Protein AF-T1BJY8-F1 (afdb_monomer_lite)

Secondary structure (DSSP, 8-state):
-HHHHHHHHHHHHHHHHHHHHHHHHHHHTHHHHHHHHHHHHHHHHHHHHH-------------HHHHHHHHHHHHHHHHHHHHHSS-BTTBSS-TT-HHHHHHHHHHHHHHHHHHHHHTT-SS-SS-GGGGGSHHHHHHHHHHHHHHHHHHHHHHHHHHHHHHTT-

Radius of gyration: 21.47 Å; chains: 1; bounding box: 55×41×51 Å

Structure (mmCIF, N/CA/C/O backbone):
data_AF-T1BJY8-F1
#
_entry.id   AF-T1BJY8-F1
#
loop_
_atom_site.group_PDB
_atom_site.id
_atom_site.type_symbol
_atom_site.label_atom_id
_atom_site.label_alt_id
_atom_site.label_comp_id
_atom_site.label_asym_id
_atom_site.label_entity_id
_atom_site.label_seq_id
_atom_site.pdbx_PDB_ins_code
_atom_site.Cartn_x
_atom_site.Cartn_y
_atom_site.Cartn_z
_atom_site.occupancy
_atom_site.B_iso_or_equiv
_atom_site.auth_seq_id
_atom_site.auth_comp_id
_atom_site.auth_asym_id
_atom_site.auth_atom_id
_atom_site.pdbx_PDB_model_num
ATOM 1 N N . MET A 1 1 ? -15.709 -23.447 4.007 1.00 62.88 1 MET A N 1
ATOM 2 C CA . MET A 1 1 ? -15.712 -23.843 2.579 1.00 62.88 1 MET A CA 1
ATOM 3 C C . MET A 1 1 ? -15.657 -22.648 1.625 1.00 62.88 1 MET A C 1
ATOM 5 O O . MET A 1 1 ? -14.762 -22.633 0.796 1.00 62.88 1 MET A O 1
ATOM 9 N N . ALA A 1 2 ? -16.501 -21.615 1.770 1.00 75.00 2 ALA A N 1
ATOM 10 C CA . ALA A 1 2 ? -16.481 -20.436 0.882 1.00 75.00 2 ALA A CA 1
ATOM 11 C C . ALA A 1 2 ? -15.130 -19.684 0.833 1.00 75.00 2 ALA A C 1
ATOM 13 O O . ALA A 1 2 ? -14.637 -19.392 -0.251 1.00 75.00 2 ALA A O 1
ATOM 14 N N . LEU A 1 3 ? -14.489 -19.451 1.989 1.00 78.62 3 LEU A N 1
ATOM 15 C CA . LEU A 1 3 ? -13.138 -18.869 2.051 1.00 78.62 3 LEU A CA 1
ATOM 16 C C . LEU A 1 3 ? -12.101 -19.737 1.320 1.00 78.62 3 LEU A C 1
ATOM 18 O O . LEU A 1 3 ? -11.270 -19.209 0.599 1.00 78.62 3 LEU A O 1
ATOM 22 N N . GLY A 1 4 ? -12.184 -21.066 1.444 1.00 83.88 4 GLY A N 1
ATOM 23 C CA . GLY A 1 4 ? -11.280 -21.988 0.748 1.00 83.88 4 GLY A CA 1
ATOM 24 C C . GLY A 1 4 ? -11.450 -21.937 -0.771 1.00 83.88 4 GLY A C 1
ATOM 25 O O . GLY A 1 4 ? -10.464 -21.838 -1.490 1.00 83.88 4 GLY A O 1
ATOM 26 N N . ILE A 1 5 ? -12.694 -21.919 -1.259 1.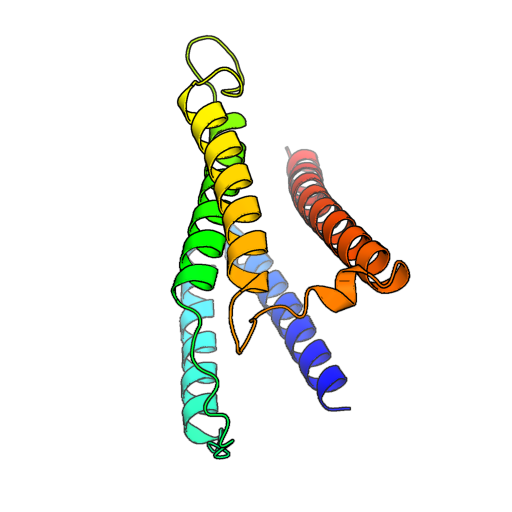00 87.00 5 ILE A N 1
ATOM 27 C CA . ILE A 1 5 ? -13.000 -21.805 -2.695 1.00 87.00 5 ILE A CA 1
ATOM 28 C C . ILE A 1 5 ? -12.494 -20.472 -3.260 1.00 87.00 5 ILE A C 1
ATOM 30 O O . ILE A 1 5 ? -11.919 -20.452 -4.344 1.00 87.00 5 ILE A O 1
ATOM 34 N N . ASN A 1 6 ? -12.659 -19.368 -2.522 1.00 86.56 6 ASN A N 1
ATOM 35 C CA . ASN A 1 6 ? -12.142 -18.064 -2.936 1.00 86.56 6 ASN A CA 1
ATOM 36 C C . ASN A 1 6 ? -10.607 -18.062 -3.034 1.00 86.56 6 ASN A C 1
ATOM 38 O O . ASN A 1 6 ? -10.065 -17.600 -4.034 1.00 86.56 6 ASN A O 1
ATOM 42 N N . GLN A 1 7 ? -9.921 -18.650 -2.051 1.00 88.69 7 GLN A N 1
ATOM 43 C CA . GLN A 1 7 ? -8.460 -18.748 -2.057 1.00 88.69 7 GLN A CA 1
ATOM 44 C C . GLN A 1 7 ? -7.942 -19.628 -3.198 1.00 88.69 7 GLN A C 1
ATOM 46 O O . GLN A 1 7 ? -6.985 -19.253 -3.869 1.00 88.69 7 GLN A O 1
ATOM 51 N N . VAL A 1 8 ? -8.590 -20.768 -3.460 1.00 89.94 8 VAL A N 1
ATOM 52 C CA . VAL A 1 8 ? -8.241 -21.636 -4.595 1.00 89.94 8 VAL A CA 1
ATOM 53 C C . VAL A 1 8 ? -8.440 -20.890 -5.911 1.00 89.94 8 VAL A C 1
ATOM 55 O O . VAL A 1 8 ? -7.527 -20.865 -6.727 1.00 89.94 8 VAL A O 1
ATOM 58 N N . ALA A 1 9 ? -9.580 -20.218 -6.094 1.00 86.38 9 ALA A N 1
ATOM 59 C CA . ALA A 1 9 ? -9.839 -19.428 -7.294 1.00 86.38 9 ALA A CA 1
ATOM 60 C C . ALA A 1 9 ? -8.793 -18.315 -7.495 1.00 86.38 9 ALA A C 1
ATOM 62 O O . ALA A 1 9 ? -8.293 -18.141 -8.606 1.00 86.38 9 ALA A O 1
ATOM 63 N N . GLY A 1 10 ? -8.421 -17.605 -6.424 1.00 86.81 10 GLY A N 1
ATOM 64 C CA . GLY A 1 10 ? -7.381 -16.575 -6.458 1.00 86.81 10 GLY A CA 1
ATOM 65 C C . GLY A 1 10 ? -6.006 -17.135 -6.829 1.00 86.81 10 GLY A C 1
ATOM 66 O O . GLY A 1 10 ? -5.344 -16.599 -7.714 1.00 86.81 10 GLY A O 1
ATOM 67 N N . LEU A 1 11 ? -5.594 -18.246 -6.211 1.00 88.12 11 LEU A N 1
ATOM 68 C CA . LEU A 1 11 ? -4.321 -18.906 -6.517 1.00 88.12 11 LEU A CA 1
ATOM 69 C C . LEU A 1 11 ? -4.286 -19.433 -7.954 1.00 88.12 11 LEU A C 1
ATOM 71 O O . LEU A 1 11 ? -3.319 -19.173 -8.668 1.00 88.12 11 LEU A O 1
ATOM 75 N N . SER A 1 12 ? -5.339 -20.119 -8.403 1.00 86.81 12 SER A N 1
ATOM 76 C CA . SER A 1 12 ? -5.448 -20.601 -9.782 1.00 86.81 12 SER A CA 1
ATOM 77 C C . SER A 1 12 ? -5.369 -19.452 -10.786 1.00 86.81 12 SER A C 1
ATOM 79 O O . SER A 1 12 ? -4.637 -19.558 -11.767 1.00 86.81 12 SER A O 1
ATOM 81 N N . GLY A 1 13 ? -6.054 -18.334 -10.520 1.00 85.12 13 GLY A N 1
ATOM 82 C CA . GLY A 1 13 ? -5.975 -17.130 -11.348 1.00 85.12 13 GLY A CA 1
ATOM 83 C C . GLY A 1 13 ? -4.554 -16.571 -11.437 1.00 85.12 13 GLY A C 1
ATOM 84 O O . GLY A 1 13 ? -4.064 -16.328 -12.539 1.00 85.12 13 GLY A O 1
ATOM 85 N N . SER A 1 14 ? -3.861 -16.439 -10.302 1.00 85.25 14 SER A N 1
ATOM 86 C CA . SER A 1 14 ? -2.465 -15.980 -10.258 1.00 85.25 14 SER A CA 1
ATOM 87 C C . SER A 1 14 ? -1.516 -16.901 -11.031 1.00 85.25 14 SER A C 1
ATOM 89 O O . SER A 1 14 ? -0.665 -16.417 -11.774 1.00 85.25 14 SER A O 1
ATOM 91 N N . PHE A 1 15 ? -1.677 -18.223 -10.908 1.00 86.50 15 PHE A N 1
ATOM 92 C CA . PHE A 1 15 ? -0.868 -19.202 -11.643 1.00 86.50 15 PHE A CA 1
ATOM 93 C C . PHE A 1 15 ? -1.094 -19.129 -13.156 1.00 86.50 15 PHE A C 1
ATOM 95 O O . PHE A 1 15 ? -0.129 -19.088 -13.919 1.00 86.50 15 PHE A O 1
ATOM 102 N N . ILE A 1 16 ? -2.357 -19.081 -13.592 1.00 86.19 16 ILE A N 1
ATOM 103 C CA . ILE A 1 16 ? -2.711 -18.955 -15.012 1.00 86.19 16 ILE A CA 1
ATOM 104 C C . ILE A 1 16 ? -2.173 -17.633 -15.570 1.00 86.19 16 ILE A C 1
ATOM 106 O O . ILE A 1 16 ? -1.572 -17.621 -16.643 1.00 86.19 16 ILE A O 1
ATOM 110 N N . GLY A 1 17 ? -2.325 -16.534 -14.825 1.00 83.88 17 GLY A N 1
ATOM 111 C CA . GLY A 1 17 ? -1.799 -15.224 -15.203 1.00 83.88 17 GLY A CA 1
ATOM 112 C C . GLY A 1 17 ? -0.278 -15.219 -15.361 1.00 83.88 17 GLY A C 1
ATOM 113 O O . GLY A 1 17 ? 0.226 -14.689 -16.348 1.00 83.88 17 GLY A O 1
ATOM 114 N N . LEU A 1 18 ? 0.455 -15.858 -14.443 1.00 83.56 18 LEU A N 1
ATOM 115 C CA . LEU A 1 18 ? 1.914 -15.964 -14.518 1.00 83.56 18 LEU A CA 1
ATOM 116 C C . LEU A 1 18 ? 2.373 -16.823 -15.706 1.00 83.56 18 LEU A C 1
ATOM 118 O O . LEU A 1 18 ? 3.297 -16.430 -16.413 1.00 83.56 18 LEU A O 1
ATOM 122 N N . MET A 1 19 ? 1.718 -17.962 -15.956 1.00 84.25 19 MET A N 1
ATOM 123 C CA . MET A 1 19 ? 2.006 -18.825 -17.112 1.00 84.25 19 MET A CA 1
ATOM 124 C C . MET A 1 19 ? 1.783 -18.082 -18.434 1.00 84.25 19 MET A C 1
ATOM 126 O O . MET A 1 19 ? 2.666 -18.063 -19.291 1.00 84.25 19 MET A O 1
ATOM 130 N N . LEU A 1 20 ? 0.631 -17.418 -18.582 1.00 84.38 20 LEU A N 1
ATOM 131 C CA . LEU A 1 20 ? 0.328 -16.606 -19.762 1.00 84.38 20 LEU A CA 1
ATOM 132 C C . LEU A 1 20 ? 1.319 -15.446 -19.905 1.00 84.38 20 LEU A C 1
ATOM 134 O O . LEU A 1 20 ? 1.822 -15.205 -20.999 1.00 84.38 20 LEU A O 1
ATOM 138 N N . GLY A 1 21 ? 1.646 -14.765 -18.806 1.00 81.00 21 GLY A N 1
ATOM 139 C CA . GLY A 1 21 ? 2.642 -13.698 -18.779 1.00 81.00 21 GLY A CA 1
ATOM 140 C C . GLY A 1 21 ? 4.018 -14.172 -19.245 1.00 81.00 21 GLY A C 1
ATOM 141 O O . GLY A 1 21 ? 4.617 -13.529 -20.101 1.00 81.00 21 GLY A O 1
ATOM 142 N N . GLY A 1 22 ? 4.488 -15.320 -18.752 1.00 81.50 22 GLY A N 1
ATOM 143 C CA . GLY A 1 22 ? 5.780 -15.900 -19.124 1.00 81.50 22 GLY A CA 1
ATOM 144 C C . GLY A 1 22 ? 5.871 -16.328 -20.591 1.00 81.50 22 GLY A C 1
ATOM 145 O O . GLY A 1 22 ? 6.914 -16.142 -21.208 1.00 81.50 22 GLY A O 1
ATOM 146 N N . VAL A 1 23 ? 4.783 -16.845 -21.173 1.00 83.56 23 VAL A N 1
ATOM 147 C CA . VAL A 1 23 ? 4.738 -17.240 -22.596 1.00 83.56 23 VAL A CA 1
ATOM 148 C C . VAL A 1 23 ? 4.590 -16.030 -23.525 1.00 83.56 23 VAL A C 1
ATOM 150 O O . VAL A 1 23 ? 5.159 -16.013 -24.614 1.00 83.56 23 VAL A O 1
ATOM 153 N N . LEU A 1 24 ? 3.835 -15.008 -23.113 1.00 84.00 24 LEU A N 1
ATOM 154 C CA . LEU A 1 24 ? 3.553 -13.828 -23.938 1.00 84.00 24 LEU A CA 1
ATOM 155 C C . LEU A 1 24 ? 4.648 -12.755 -23.855 1.00 84.00 24 LEU A C 1
ATOM 157 O O . LEU A 1 24 ? 4.824 -12.001 -24.816 1.00 84.00 24 LEU A O 1
ATOM 161 N N . ALA A 1 25 ? 5.386 -12.680 -22.741 1.00 80.94 25 ALA A N 1
ATOM 162 C CA . ALA A 1 25 ? 6.444 -11.690 -22.532 1.00 80.94 25 ALA A CA 1
ATOM 163 C C . ALA A 1 25 ? 7.536 -11.696 -23.623 1.00 80.94 25 ALA A C 1
ATOM 165 O O . ALA A 1 25 ? 7.856 -10.605 -24.100 1.00 80.94 25 ALA A O 1
ATOM 166 N N . PRO A 1 26 ? 8.074 -12.853 -24.068 1.00 80.31 26 PRO A N 1
ATOM 167 C CA . PRO A 1 26 ? 9.138 -12.898 -25.073 1.00 80.31 26 PRO A CA 1
ATOM 168 C C . PRO A 1 26 ? 8.657 -12.545 -26.484 1.00 80.31 26 PRO A C 1
ATOM 170 O O . PRO A 1 26 ? 9.449 -12.091 -27.301 1.00 80.31 26 PRO A O 1
ATOM 173 N N . ILE A 1 27 ? 7.370 -12.762 -26.781 1.00 82.94 27 ILE A N 1
ATOM 174 C CA . ILE A 1 27 ? 6.793 -12.508 -28.108 1.00 82.94 27 ILE A CA 1
ATOM 175 C C . ILE A 1 27 ? 6.538 -11.012 -28.269 1.00 82.94 27 ILE A C 1
ATOM 177 O O . ILE A 1 27 ? 7.062 -10.362 -29.170 1.00 82.94 27 ILE A O 1
ATOM 181 N N . GLN A 1 28 ? 5.708 -10.458 -27.385 1.00 82.94 28 GLN A N 1
ATOM 182 C CA . GLN A 1 28 ? 5.397 -9.039 -27.355 1.00 82.94 28 GLN A CA 1
ATOM 183 C C . GLN A 1 28 ? 4.758 -8.713 -26.007 1.00 82.94 28 GLN A C 1
ATOM 185 O O . GLN A 1 28 ? 3.586 -9.005 -25.774 1.00 82.94 28 GLN A O 1
ATOM 190 N N . TRP A 1 29 ? 5.497 -8.032 -25.133 1.00 82.38 29 TRP A N 1
ATOM 191 C CA . TRP A 1 29 ? 5.057 -7.695 -23.772 1.00 82.38 29 TRP A CA 1
ATOM 192 C C . TRP A 1 29 ? 3.679 -7.004 -23.700 1.00 82.38 29 TRP A C 1
ATOM 194 O O . TRP A 1 29 ? 2.938 -7.182 -22.734 1.00 82.38 29 TRP A O 1
ATOM 204 N N . ARG A 1 30 ? 3.286 -6.255 -24.744 1.00 86.50 30 ARG A N 1
ATOM 205 C CA . ARG A 1 30 ? 1.968 -5.594 -24.842 1.00 86.50 30 ARG A CA 1
ATOM 206 C C . ARG A 1 30 ? 0.801 -6.588 -24.828 1.00 86.50 30 ARG A C 1
ATOM 208 O O . ARG A 1 30 ? -0.292 -6.228 -24.393 1.00 86.50 30 ARG A O 1
ATOM 215 N N . LEU A 1 31 ? 1.019 -7.829 -25.271 1.00 84.62 31 LEU A N 1
ATOM 216 C CA . LEU A 1 31 ? -0.002 -8.880 -25.285 1.00 84.62 31 LEU A CA 1
ATOM 217 C C . LEU A 1 31 ? -0.454 -9.265 -23.874 1.00 84.62 31 LEU A C 1
ATOM 219 O O . LEU A 1 31 ? -1.613 -9.622 -23.695 1.00 84.62 31 LEU A O 1
ATOM 223 N N . ILE A 1 32 ? 0.405 -9.118 -22.862 1.00 84.00 32 ILE A N 1
ATOM 224 C CA . ILE A 1 32 ? 0.055 -9.390 -21.458 1.00 84.00 32 ILE A CA 1
ATOM 225 C C . ILE A 1 32 ? -1.094 -8.475 -21.008 1.00 84.00 32 ILE A C 1
ATOM 227 O O . ILE A 1 32 ? -2.071 -8.926 -20.403 1.00 84.00 32 ILE A O 1
ATOM 231 N N . PHE A 1 33 ? -1.018 -7.190 -21.366 1.00 82.12 33 PHE A N 1
ATOM 232 C CA . PHE A 1 33 ? -2.079 -6.223 -21.092 1.00 82.12 33 PHE A CA 1
ATOM 233 C C . PHE A 1 33 ? -3.325 -6.520 -21.924 1.00 82.12 33 PHE A C 1
ATOM 235 O O . PHE A 1 33 ? -4.433 -6.515 -21.391 1.00 82.12 33 PHE A O 1
ATOM 242 N N . LEU A 1 34 ? -3.145 -6.838 -23.210 1.00 86.00 34 LEU A N 1
ATOM 243 C CA . LEU A 1 34 ? -4.259 -7.108 -24.116 1.00 86.00 34 LEU A CA 1
ATOM 244 C C . LEU A 1 34 ? -5.067 -8.345 -23.704 1.00 86.00 34 LEU A C 1
ATOM 246 O O . LEU A 1 34 ? -6.278 -8.323 -23.857 1.00 86.00 34 LEU A O 1
ATOM 250 N N . VAL A 1 35 ? -4.431 -9.391 -23.169 1.00 84.94 35 VAL A N 1
ATOM 251 C CA . VAL A 1 35 ? -5.104 -10.610 -22.677 1.00 84.94 35 VAL A CA 1
ATOM 252 C C . VAL A 1 35 ? -5.778 -10.386 -21.321 1.00 84.94 35 VAL A C 1
ATOM 254 O O . VAL A 1 35 ? -6.849 -10.935 -21.065 1.00 84.94 35 VAL A O 1
ATOM 257 N N . SER A 1 36 ? -5.211 -9.536 -20.465 1.00 85.12 36 SER A N 1
ATOM 258 C CA . SER A 1 36 ? -5.805 -9.224 -19.157 1.00 85.12 36 SER A CA 1
ATOM 259 C C . SER A 1 36 ? -7.126 -8.452 -19.279 1.00 85.12 36 SER A C 1
ATOM 261 O O . SER A 1 36 ? -8.053 -8.691 -18.505 1.00 85.12 36 SER A O 1
ATOM 263 N N . VAL A 1 37 ? -7.243 -7.565 -20.274 1.00 88.12 37 VAL A N 1
ATOM 264 C CA . VAL A 1 37 ? -8.449 -6.753 -20.528 1.00 88.12 37 VAL A CA 1
ATOM 265 C C . VAL A 1 37 ? -9.724 -7.591 -20.747 1.00 88.12 37 VAL A C 1
ATOM 267 O O . VAL A 1 37 ? -10.687 -7.375 -20.010 1.00 88.12 37 VAL A O 1
ATOM 270 N N . PRO A 1 38 ? -9.794 -8.546 -21.698 1.00 87.44 38 PRO A N 1
ATOM 271 C CA . PRO A 1 38 ? -10.998 -9.337 -21.941 1.00 87.44 38 PRO A CA 1
ATOM 272 C C . PRO A 1 38 ? -11.341 -10.252 -20.763 1.00 87.44 38 PRO A C 1
ATOM 274 O O . PRO A 1 38 ? -12.519 -10.413 -20.452 1.00 87.44 38 PRO A O 1
ATOM 277 N N . ILE A 1 39 ? -10.338 -10.806 -20.072 1.00 87.25 39 ILE A N 1
ATOM 278 C CA . ILE A 1 39 ? -10.552 -11.637 -18.877 1.00 87.25 39 ILE A CA 1
ATOM 279 C C . ILE A 1 39 ? -11.176 -10.796 -17.756 1.00 87.25 39 ILE A C 1
ATOM 281 O O . ILE A 1 39 ? -12.178 -11.202 -17.162 1.00 87.25 39 ILE A O 1
ATOM 285 N N . GLY A 1 40 ? -10.624 -9.606 -17.504 1.00 86.50 40 GLY A N 1
ATOM 286 C CA . GLY A 1 40 ? -11.161 -8.659 -16.529 1.00 86.50 40 GLY A CA 1
ATOM 287 C C . GLY A 1 40 ? -12.586 -8.231 -16.874 1.00 86.50 40 GLY A C 1
ATOM 288 O O . GLY A 1 40 ? -13.473 -8.315 -16.028 1.00 86.50 40 GLY A O 1
ATOM 289 N N . LEU A 1 41 ? -12.832 -7.866 -18.136 1.00 92.06 41 LEU A N 1
ATOM 290 C CA . LEU A 1 41 ? -14.154 -7.461 -18.615 1.00 92.06 41 LEU A CA 1
ATOM 291 C C . LEU A 1 41 ? -15.192 -8.577 -18.445 1.00 92.06 41 LEU A C 1
ATOM 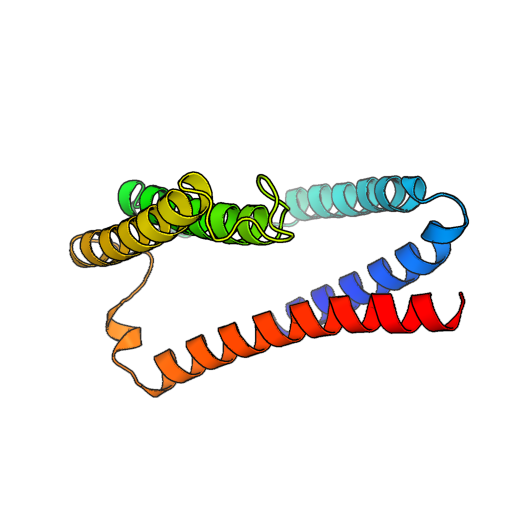293 O O . LEU A 1 41 ? -16.287 -8.324 -17.943 1.00 92.06 41 LEU A O 1
ATOM 297 N N . PHE A 1 42 ? -14.848 -9.812 -18.815 1.00 92.06 42 PHE A N 1
ATOM 298 C CA . PHE A 1 42 ? -15.723 -10.966 -18.622 1.00 92.06 42 PHE A CA 1
ATOM 299 C C . PHE A 1 42 ? -16.062 -11.170 -17.140 1.00 92.06 42 PHE A C 1
ATOM 301 O O . PHE A 1 42 ? -17.235 -11.326 -16.792 1.00 92.06 42 PHE A O 1
ATOM 308 N N . GLY A 1 43 ? -15.056 -11.100 -16.262 1.00 88.25 43 GLY A N 1
ATOM 309 C CA . GLY A 1 43 ? -15.243 -11.188 -14.815 1.00 88.25 43 GLY A CA 1
ATOM 310 C C . GLY A 1 43 ? -16.174 -10.100 -14.276 1.00 88.25 43 GLY A C 1
ATOM 311 O O . GLY A 1 43 ? -17.109 -10.410 -13.537 1.00 88.25 43 GLY A O 1
ATOM 312 N N . THR A 1 44 ? -15.981 -8.845 -14.693 1.00 89.25 44 THR A N 1
ATOM 313 C CA . THR A 1 44 ? -16.830 -7.710 -14.299 1.00 89.25 44 THR A CA 1
ATOM 314 C C . THR A 1 44 ? -18.271 -7.885 -14.769 1.00 89.25 44 THR A C 1
ATOM 316 O O . THR A 1 44 ? -19.196 -7.729 -13.973 1.00 89.25 44 THR A O 1
ATOM 319 N N . VAL A 1 45 ? -18.484 -8.248 -16.036 1.00 92.12 45 VAL A N 1
ATOM 320 C CA . VAL A 1 45 ? -19.832 -8.452 -16.592 1.00 92.12 45 VAL A CA 1
ATOM 321 C C . VAL A 1 45 ? -20.540 -9.615 -15.898 1.00 92.12 45 VAL A C 1
ATOM 323 O O . VAL A 1 45 ? -21.731 -9.524 -15.588 1.00 92.12 45 VAL A O 1
ATOM 326 N N . TRP A 1 46 ? -19.823 -10.705 -15.629 1.00 90.75 46 TRP A N 1
ATOM 327 C CA . TRP A 1 46 ? -20.382 -11.861 -14.938 1.00 90.75 46 TRP A CA 1
ATOM 328 C C . TRP A 1 46 ? -20.723 -11.552 -13.479 1.00 90.75 46 TRP A C 1
ATOM 330 O O . TRP A 1 46 ? -21.813 -11.904 -13.022 1.00 90.75 46 TRP A O 1
ATOM 340 N N . ALA A 1 47 ? -19.840 -10.840 -12.773 1.00 88.81 47 ALA A N 1
ATOM 341 C CA . ALA A 1 47 ? -20.095 -10.366 -11.420 1.00 88.81 47 ALA A CA 1
ATOM 342 C C . ALA A 1 47 ? -21.329 -9.459 -11.391 1.00 88.81 47 ALA A C 1
ATOM 344 O O . ALA A 1 47 ? -22.249 -9.737 -10.631 1.00 88.81 47 ALA A O 1
ATOM 345 N N . TYR A 1 48 ? -21.410 -8.466 -12.280 1.00 88.00 48 TYR A N 1
ATOM 346 C CA . TYR A 1 48 ? -22.553 -7.552 -12.362 1.00 88.00 48 TYR A CA 1
ATOM 347 C C . TYR A 1 48 ? -23.884 -8.280 -12.601 1.00 88.00 48 TYR 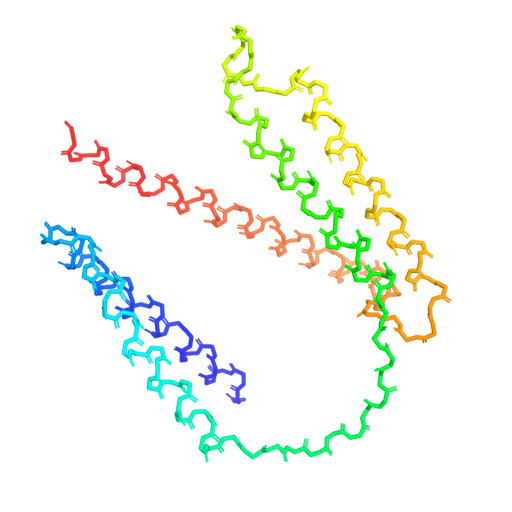A C 1
ATOM 349 O O . TYR A 1 48 ? -24.908 -7.919 -12.032 1.00 88.00 48 TYR A O 1
ATOM 357 N N . ARG A 1 49 ? -23.881 -9.344 -13.413 1.00 89.56 49 ARG A N 1
ATOM 358 C CA . ARG A 1 49 ? -25.094 -10.129 -13.689 1.00 89.56 49 ARG A CA 1
ATOM 359 C C . ARG A 1 49 ? -25.485 -11.096 -12.576 1.00 89.56 49 ARG A C 1
ATOM 361 O O . ARG A 1 49 ? -26.664 -11.426 -12.460 1.00 89.56 49 ARG A O 1
ATOM 368 N N . LYS A 1 50 ? -24.515 -11.631 -11.830 1.00 86.62 50 LYS A N 1
ATOM 369 C CA . LYS A 1 50 ? -24.734 -12.776 -10.933 1.00 86.62 50 LYS A CA 1
ATOM 370 C C . LYS A 1 50 ? -24.684 -12.416 -9.451 1.00 86.62 50 LYS A C 1
ATOM 372 O O . LYS A 1 50 ? -25.311 -13.119 -8.656 1.00 86.62 50 LYS A O 1
ATOM 377 N N . LEU A 1 51 ? -23.988 -11.344 -9.066 1.00 82.88 51 LEU A N 1
ATOM 378 C CA . LEU A 1 51 ? -24.074 -10.819 -7.706 1.00 82.88 51 LEU A CA 1
ATOM 379 C C . LEU A 1 51 ? -25.464 -10.225 -7.501 1.00 82.88 51 LEU A C 1
ATOM 381 O O . LEU A 1 51 ? -25.846 -9.249 -8.136 1.00 82.88 51 LEU A O 1
ATOM 385 N N . ARG A 1 52 ? -26.213 -10.814 -6.573 1.00 79.88 52 ARG A N 1
ATOM 386 C CA . ARG A 1 52 ? -27.372 -10.152 -5.986 1.00 79.88 52 ARG A CA 1
ATOM 387 C C . ARG A 1 52 ? -26.879 -9.301 -4.830 1.00 79.88 52 ARG A C 1
ATOM 389 O O . ARG A 1 52 ? -26.218 -9.820 -3.930 1.00 79.88 52 ARG A O 1
ATOM 396 N N . GLU A 1 53 ? -27.211 -8.018 -4.851 1.00 72.75 53 GLU A N 1
ATOM 397 C CA . GLU A 1 53 ? -27.030 -7.158 -3.689 1.00 72.75 53 GLU A CA 1
ATOM 398 C C . GLU A 1 53 ? -27.882 -7.713 -2.548 1.00 72.75 53 GLU A C 1
ATOM 400 O O . GLU A 1 53 ? -29.110 -7.759 -2.623 1.00 72.75 53 GLU A O 1
ATOM 405 N N . VAL A 1 54 ? -27.223 -8.200 -1.499 1.00 75.06 54 VAL A N 1
ATOM 406 C CA . VAL A 1 54 ? -27.896 -8.558 -0.253 1.00 75.06 54 VAL A CA 1
ATOM 407 C C . VAL A 1 54 ? -27.906 -7.286 0.587 1.00 75.06 54 VAL A C 1
ATOM 409 O O . VAL A 1 54 ? -26.827 -6.845 0.992 1.00 75.06 54 VAL A O 1
ATOM 412 N N . PRO A 1 55 ? -29.069 -6.661 0.846 1.00 60.44 55 PRO A N 1
ATOM 413 C CA . PRO A 1 55 ? -29.112 -5.419 1.596 1.00 60.44 55 PRO A CA 1
ATOM 414 C C . PRO A 1 55 ? -28.696 -5.690 3.041 1.00 60.44 55 PRO A C 1
ATOM 416 O O . PRO A 1 55 ? -29.484 -6.139 3.874 1.00 60.44 55 PRO A O 1
ATOM 419 N N . ARG A 1 56 ? -27.428 -5.420 3.350 1.00 60.47 56 ARG A N 1
ATOM 420 C CA . ARG A 1 56 ? -26.928 -5.389 4.719 1.00 60.47 56 ARG A CA 1
ATOM 421 C C . ARG A 1 56 ? -27.114 -3.960 5.212 1.00 60.47 56 ARG A C 1
ATOM 423 O O . ARG A 1 56 ? -26.326 -3.079 4.888 1.00 60.47 56 ARG A O 1
ATOM 430 N N . ARG A 1 57 ? -28.188 -3.723 5.971 1.00 55.66 57 ARG A N 1
ATOM 431 C CA . ARG A 1 57 ? -28.373 -2.481 6.733 1.00 55.66 57 ARG A CA 1
ATOM 432 C C . ARG A 1 57 ? -27.273 -2.403 7.790 1.00 55.66 57 ARG A C 1
ATOM 434 O O . ARG A 1 57 ? -27.426 -2.911 8.893 1.00 55.66 57 ARG A O 1
ATOM 441 N N . SER A 1 58 ? -26.151 -1.809 7.421 1.00 58.47 58 SER A N 1
ATOM 442 C CA . SER A 1 58 ? -25.170 -1.282 8.353 1.00 58.47 58 SER A CA 1
ATOM 443 C C . SER A 1 58 ? -24.981 0.167 7.955 1.00 58.47 58 SER A C 1
ATOM 445 O O . SER A 1 58 ? -24.277 0.458 6.993 1.00 58.47 58 SER A O 1
ATOM 447 N N . THR A 1 59 ? -25.644 1.073 8.666 1.00 57.97 59 THR A N 1
ATOM 448 C CA . THR A 1 59 ? -25.323 2.503 8.647 1.00 57.97 59 THR A CA 1
ATOM 449 C C . THR A 1 59 ? -24.000 2.690 9.386 1.00 57.97 59 THR A C 1
ATOM 451 O O . THR A 1 59 ? -23.965 3.250 10.472 1.00 57.97 59 THR A O 1
ATOM 454 N N . ALA A 1 60 ? -22.923 2.117 8.849 1.00 61.72 60 ALA A N 1
ATOM 455 C CA . ALA A 1 60 ? -21.583 2.429 9.309 1.00 61.72 60 ALA A CA 1
ATOM 456 C C . ALA A 1 60 ? -21.242 3.789 8.703 1.00 61.72 60 ALA A C 1
ATOM 458 O O . ALA A 1 60 ? -21.201 3.930 7.476 1.00 61.72 60 ALA A O 1
ATOM 459 N N . HIS A 1 61 ? -21.079 4.799 9.550 1.00 66.50 61 HIS A N 1
ATOM 460 C CA . HIS A 1 61 ? -20.626 6.101 9.090 1.00 66.50 61 HIS A CA 1
ATOM 461 C C . HIS A 1 61 ? -19.169 5.972 8.647 1.00 66.50 61 HIS A C 1
ATOM 463 O O . HIS A 1 61 ? -18.323 5.487 9.392 1.00 66.50 61 HIS A O 1
ATOM 469 N N . LEU A 1 62 ? -18.884 6.356 7.401 1.00 67.12 62 LEU A N 1
ATOM 470 C CA . LEU A 1 62 ? -17.528 6.305 6.874 1.00 67.12 62 LEU A CA 1
ATOM 471 C C . LEU A 1 62 ? -16.680 7.372 7.578 1.00 67.12 62 LEU A C 1
ATOM 473 O O . LEU A 1 62 ? -16.958 8.566 7.442 1.00 67.12 62 LEU A O 1
ATOM 477 N N . ASP A 1 63 ? -15.653 6.946 8.314 1.00 77.19 63 ASP A N 1
ATOM 478 C CA . ASP A 1 63 ? -14.692 7.856 8.935 1.00 77.19 63 ASP A CA 1
ATOM 479 C C . ASP A 1 63 ? -13.736 8.426 7.881 1.00 77.19 63 ASP A C 1
ATOM 481 O O . ASP A 1 63 ? -12.664 7.891 7.594 1.00 77.19 63 ASP A O 1
ATOM 485 N N . TRP A 1 64 ? -14.147 9.534 7.270 1.00 81.12 64 TRP A N 1
ATOM 486 C CA . TRP A 1 64 ? -13.346 10.239 6.274 1.00 81.12 64 TRP A CA 1
ATOM 487 C C . TRP A 1 64 ? -12.048 10.804 6.850 1.00 81.12 64 TRP A C 1
ATOM 489 O O . TRP A 1 64 ? -11.033 10.799 6.155 1.00 81.12 64 TRP A O 1
ATOM 499 N N . ALA A 1 65 ? -12.058 11.282 8.098 1.00 83.38 65 ALA A N 1
ATOM 500 C CA . ALA A 1 65 ? -10.877 11.881 8.713 1.00 83.38 65 ALA A CA 1
ATOM 501 C C . ALA A 1 65 ? -9.816 10.811 8.990 1.00 83.38 65 ALA A C 1
ATOM 503 O O . ALA A 1 65 ? -8.653 10.982 8.602 1.00 83.38 65 ALA A O 1
ATOM 504 N N . GLY A 1 66 ? -10.229 9.684 9.577 1.00 83.31 66 GLY A N 1
ATOM 505 C CA . GLY A 1 66 ? -9.380 8.513 9.756 1.00 83.31 66 GLY A CA 1
ATOM 506 C C . GLY A 1 66 ? -8.865 7.979 8.417 1.00 83.31 66 GLY A C 1
ATOM 507 O O . GLY A 1 66 ? -7.658 7.849 8.213 1.00 83.31 66 GLY A O 1
ATOM 508 N N . ASN A 1 67 ? -9.751 7.781 7.439 1.00 86.19 67 ASN A N 1
ATOM 509 C CA . ASN A 1 67 ? -9.363 7.246 6.134 1.00 86.19 67 ASN A CA 1
ATOM 510 C C . ASN A 1 67 ? -8.364 8.149 5.385 1.00 86.19 67 ASN A C 1
ATOM 512 O O . ASN A 1 67 ? -7.394 7.651 4.814 1.00 86.19 67 ASN A O 1
ATOM 516 N N . VAL A 1 68 ? -8.566 9.471 5.391 1.00 89.62 68 VAL A N 1
ATOM 517 C CA . VAL A 1 68 ? -7.662 10.422 4.719 1.00 89.62 68 VAL A CA 1
ATOM 518 C C . VAL A 1 68 ? -6.310 10.491 5.424 1.00 89.62 68 VAL A C 1
ATOM 520 O O . VAL A 1 68 ? -5.280 10.436 4.754 1.00 89.62 68 VAL A O 1
ATOM 523 N N . THR A 1 69 ? -6.288 10.578 6.756 1.00 88.81 69 THR A N 1
ATOM 524 C CA . THR A 1 69 ? -5.025 10.617 7.514 1.00 88.81 69 THR A CA 1
ATOM 525 C C . THR A 1 69 ? -4.234 9.322 7.362 1.00 88.81 69 THR A C 1
ATOM 527 O O . THR A 1 69 ? -3.026 9.374 7.125 1.00 88.81 69 THR A O 1
ATOM 530 N N . PHE A 1 70 ? -4.907 8.170 7.381 1.00 87.81 70 PHE A N 1
ATOM 531 C CA . PHE A 1 70 ? -4.291 6.876 7.107 1.00 87.81 70 PHE A CA 1
ATOM 532 C C . PHE A 1 70 ? -3.729 6.789 5.683 1.00 87.81 70 PHE A C 1
ATOM 534 O O . PHE A 1 70 ? -2.562 6.434 5.500 1.00 87.81 70 PHE A O 1
ATOM 541 N N . ALA A 1 71 ? -4.529 7.149 4.674 1.00 90.38 71 ALA A N 1
ATOM 542 C CA . ALA A 1 71 ? -4.118 7.095 3.274 1.00 90.38 71 ALA A CA 1
ATOM 543 C C . ALA A 1 71 ? -2.921 8.015 3.002 1.00 90.38 71 ALA A C 1
ATOM 545 O O . ALA A 1 71 ? -1.920 7.567 2.446 1.00 90.38 71 ALA A O 1
ATOM 546 N N . LEU A 1 72 ? -2.985 9.276 3.436 1.00 92.38 72 LEU A N 1
ATOM 547 C CA . LEU A 1 72 ? -1.889 10.231 3.261 1.00 92.38 72 LEU A CA 1
ATOM 548 C C . LEU A 1 72 ? -0.637 9.815 4.039 1.00 92.38 72 LEU A C 1
ATOM 550 O O . LEU A 1 72 ? 0.467 9.945 3.514 1.00 92.38 72 LEU A O 1
ATOM 554 N N . GLY A 1 73 ? -0.794 9.273 5.250 1.00 90.56 73 GLY A N 1
ATOM 555 C CA . GLY A 1 73 ? 0.324 8.765 6.042 1.00 90.56 73 GLY A CA 1
ATOM 556 C C . GLY A 1 73 ? 1.051 7.612 5.352 1.00 90.56 73 GLY A C 1
ATOM 557 O O . GLY A 1 73 ? 2.276 7.631 5.213 1.00 90.56 73 GLY A O 1
ATOM 558 N N . LEU A 1 74 ? 0.289 6.641 4.843 1.00 91.19 74 LEU A N 1
ATOM 559 C CA . LEU A 1 74 ? 0.831 5.492 4.122 1.00 91.19 74 LEU A CA 1
ATOM 560 C C . LEU A 1 74 ? 1.477 5.899 2.789 1.00 91.19 74 LEU A C 1
ATOM 562 O O . LEU A 1 74 ? 2.572 5.429 2.476 1.00 91.19 74 LEU A O 1
ATOM 566 N N . ILE A 1 75 ? 0.836 6.796 2.032 1.00 92.62 75 ILE A N 1
ATOM 567 C CA . ILE A 1 75 ? 1.390 7.351 0.789 1.00 92.62 75 ILE A CA 1
ATOM 568 C C . ILE A 1 75 ? 2.697 8.089 1.083 1.00 92.62 75 ILE A C 1
ATOM 570 O O . ILE A 1 75 ? 3.681 7.851 0.391 1.00 92.62 75 ILE A O 1
ATOM 574 N N . GLY A 1 76 ? 2.747 8.922 2.126 1.00 90.88 76 GLY A N 1
ATOM 575 C CA . GLY A 1 76 ? 3.955 9.650 2.522 1.00 90.88 76 GLY A CA 1
ATOM 576 C C . GLY A 1 76 ? 5.127 8.719 2.838 1.00 90.88 76 GLY A C 1
ATOM 577 O O . GLY A 1 76 ? 6.231 8.925 2.334 1.00 90.88 76 GLY A O 1
ATOM 578 N N . ILE A 1 77 ? 4.881 7.638 3.585 1.00 91.19 77 ILE A N 1
ATOM 579 C CA . ILE A 1 77 ? 5.908 6.624 3.866 1.00 91.19 77 ILE A CA 1
ATOM 580 C C . ILE A 1 77 ? 6.346 5.913 2.581 1.00 91.19 77 ILE A C 1
ATOM 582 O O . ILE A 1 77 ? 7.546 5.778 2.341 1.00 91.19 77 ILE A O 1
ATOM 586 N N . MET A 1 78 ? 5.405 5.482 1.736 1.00 90.56 78 MET A N 1
ATOM 587 C CA . MET A 1 78 ? 5.723 4.815 0.467 1.00 90.56 78 MET A CA 1
ATOM 588 C C . MET A 1 78 ? 6.541 5.711 -0.464 1.00 90.56 78 MET A C 1
ATOM 590 O O . MET A 1 78 ? 7.534 5.253 -1.029 1.00 90.56 78 MET A O 1
ATOM 594 N N . VAL A 1 79 ? 6.161 6.982 -0.595 1.00 90.06 79 VAL A N 1
ATOM 595 C CA . VAL A 1 79 ? 6.888 7.999 -1.365 1.00 90.06 79 VAL A CA 1
ATOM 596 C C . VAL A 1 79 ? 8.284 8.181 -0.775 1.00 90.06 79 VAL A C 1
ATOM 598 O O . VAL A 1 79 ? 9.266 8.060 -1.502 1.00 90.06 79 VAL A O 1
ATOM 601 N N . GLY A 1 80 ? 8.396 8.368 0.541 1.00 89.38 80 GLY A N 1
ATOM 602 C CA . GLY A 1 80 ? 9.680 8.506 1.228 1.00 89.38 80 GLY A CA 1
ATOM 603 C C . GLY A 1 80 ? 10.624 7.329 0.969 1.00 89.38 80 GLY A C 1
ATOM 604 O O . GLY A 1 80 ? 11.771 7.540 0.589 1.00 89.38 80 GLY A O 1
ATOM 605 N N . ILE A 1 81 ? 10.139 6.090 1.086 1.00 88.12 81 ILE A N 1
ATOM 606 C CA . ILE A 1 81 ? 10.936 4.887 0.793 1.00 88.12 81 ILE A CA 1
ATOM 607 C C . ILE A 1 81 ? 11.318 4.831 -0.692 1.00 88.12 81 ILE A C 1
ATOM 609 O O . ILE A 1 81 ? 12.473 4.572 -1.020 1.00 88.12 81 ILE A O 1
ATOM 613 N N . THR A 1 82 ? 10.370 5.096 -1.592 1.00 88.12 82 THR A N 1
ATOM 614 C CA . THR A 1 82 ? 10.590 4.995 -3.045 1.00 88.12 82 THR A CA 1
ATOM 615 C C . THR A 1 82 ? 11.644 5.992 -3.523 1.00 88.12 82 THR A C 1
ATOM 617 O O . THR A 1 82 ? 12.585 5.609 -4.215 1.00 88.12 82 THR A O 1
ATOM 620 N N . TYR A 1 83 ? 11.528 7.258 -3.116 1.00 85.31 83 TYR A N 1
ATOM 621 C CA . TYR A 1 83 ? 12.497 8.300 -3.461 1.00 85.31 83 TYR A CA 1
ATOM 622 C C . TYR A 1 83 ? 13.792 8.195 -2.646 1.00 85.31 83 TYR A C 1
ATOM 624 O O . TYR A 1 83 ? 14.838 8.637 -3.110 1.00 85.31 83 TYR A O 1
ATOM 632 N N . GLY A 1 84 ? 13.762 7.569 -1.466 1.00 85.00 84 GLY A N 1
ATOM 633 C CA . GLY A 1 84 ? 14.959 7.296 -0.669 1.00 85.00 84 GLY A CA 1
ATOM 634 C C . GLY A 1 84 ? 15.931 6.336 -1.356 1.00 85.00 84 GLY A C 1
ATOM 635 O O . GLY A 1 84 ? 17.142 6.491 -1.224 1.00 85.00 84 GLY A O 1
ATOM 636 N N . ILE A 1 85 ? 15.417 5.384 -2.141 1.00 84.19 85 ILE A N 1
ATOM 637 C CA . ILE A 1 85 ? 16.239 4.434 -2.910 1.00 84.19 85 ILE A CA 1
ATOM 638 C C . ILE A 1 85 ? 16.766 5.066 -4.215 1.00 84.19 85 ILE A C 1
ATOM 640 O O . ILE A 1 85 ? 17.703 4.546 -4.816 1.00 84.19 85 ILE A O 1
ATOM 644 N N . GLN A 1 86 ? 16.208 6.199 -4.654 1.00 82.69 86 GLN A N 1
ATOM 645 C CA . GLN A 1 86 ? 16.679 6.908 -5.845 1.00 82.69 86 GLN A CA 1
ATOM 646 C C . GLN A 1 86 ? 17.909 7.780 -5.539 1.00 82.69 86 GLN A C 1
ATOM 648 O O . GLN A 1 86 ? 18.027 8.291 -4.425 1.00 82.69 86 GLN A O 1
ATOM 653 N N . PRO A 1 87 ? 18.818 7.995 -6.508 1.00 77.12 87 PRO A N 1
ATOM 654 C CA . PRO A 1 87 ? 19.961 8.884 -6.323 1.00 77.12 87 PRO A CA 1
ATOM 655 C C . PRO A 1 87 ? 19.515 10.327 -6.070 1.00 77.12 87 PRO A C 1
ATOM 657 O O . PRO A 1 87 ? 18.580 10.819 -6.705 1.00 77.12 87 PRO A O 1
ATOM 660 N N . TYR A 1 88 ? 20.215 11.030 -5.183 1.00 77.56 88 TYR A N 1
ATOM 661 C CA . TYR A 1 88 ? 19.959 12.442 -4.900 1.00 77.56 88 TYR A CA 1
ATOM 662 C C . TYR A 1 88 ? 21.278 13.194 -4.723 1.00 77.56 88 TYR A C 1
ATOM 664 O O . TYR A 1 88 ? 22.120 12.829 -3.897 1.00 77.56 88 TYR A O 1
ATOM 672 N N . GLY A 1 89 ? 21.459 14.264 -5.500 1.00 76.94 89 GLY A N 1
ATOM 673 C CA . GLY A 1 89 ? 22.710 15.019 -5.531 1.00 76.94 89 GLY A CA 1
ATOM 674 C C . GLY A 1 89 ? 23.879 14.151 -6.011 1.00 76.94 89 GLY A C 1
ATOM 675 O O . GLY A 1 89 ? 23.880 13.711 -7.156 1.00 76.94 89 GLY A O 1
ATOM 676 N N . GLY A 1 90 ? 24.863 13.918 -5.130 1.00 72.56 90 GLY A N 1
ATOM 677 C CA . GLY A 1 90 ? 26.033 13.054 -5.368 1.00 72.56 90 GLY A CA 1
ATOM 678 C C . GLY A 1 90 ? 26.021 11.720 -4.608 1.00 72.56 90 GLY A C 1
ATOM 679 O O . GLY A 1 90 ? 26.982 10.961 -4.698 1.00 72.56 90 GLY A O 1
ATOM 680 N N . ALA A 1 91 ? 24.965 11.432 -3.842 1.00 76.56 91 ALA A N 1
ATOM 681 C CA . ALA A 1 91 ? 24.810 10.157 -3.153 1.00 76.56 91 ALA A CA 1
ATOM 682 C C . ALA A 1 91 ? 24.041 9.169 -4.038 1.00 76.56 91 ALA A C 1
ATOM 684 O O . ALA A 1 91 ? 23.070 9.531 -4.706 1.00 76.56 91 ALA A O 1
ATOM 685 N N . THR A 1 92 ? 24.439 7.898 -3.995 1.00 76.12 92 THR A N 1
ATOM 686 C CA . THR A 1 92 ? 23.745 6.808 -4.700 1.00 76.12 92 THR A CA 1
ATOM 687 C C . THR A 1 92 ? 22.324 6.576 -4.184 1.00 76.12 92 THR A C 1
ATOM 689 O O . THR A 1 92 ? 21.526 5.956 -4.879 1.00 76.12 92 THR A O 1
ATOM 692 N N . MET A 1 93 ? 21.997 7.093 -2.994 1.00 81.44 93 MET A N 1
ATOM 693 C CA . MET A 1 93 ? 20.681 6.998 -2.366 1.00 81.44 93 MET A CA 1
ATOM 694 C C . MET A 1 93 ? 20.247 8.340 -1.761 1.00 81.44 93 MET A C 1
ATOM 696 O O . MET A 1 93 ? 21.057 9.066 -1.181 1.00 81.44 93 MET A O 1
ATOM 700 N N . GLY A 1 94 ? 18.953 8.635 -1.846 1.00 81.88 94 GLY A N 1
ATOM 701 C CA . GLY A 1 94 ? 18.322 9.895 -1.464 1.00 81.88 94 GLY A CA 1
ATOM 702 C C . GLY A 1 94 ? 17.870 10.006 -0.016 1.00 81.88 94 GLY A C 1
ATOM 703 O O . GLY A 1 94 ? 17.107 10.912 0.311 1.00 81.88 94 GLY A O 1
ATOM 704 N N . TRP A 1 95 ? 18.352 9.140 0.876 1.00 83.94 95 TRP A N 1
ATOM 705 C CA . TRP A 1 95 ? 18.010 9.165 2.306 1.00 83.94 95 TRP A CA 1
ATOM 706 C C . TRP A 1 95 ? 18.353 10.483 3.017 1.00 83.94 95 TRP A C 1
ATOM 708 O O . TRP A 1 95 ? 17.768 10.789 4.052 1.00 83.94 95 TRP A O 1
ATOM 718 N N . THR A 1 96 ? 19.275 11.277 2.465 1.00 82.31 96 THR A N 1
ATOM 719 C CA . THR A 1 96 ? 19.644 12.608 2.976 1.00 82.31 96 THR A CA 1
ATOM 720 C C . THR A 1 96 ? 18.776 13.737 2.419 1.00 82.31 96 THR A C 1
ATOM 722 O O . THR A 1 96 ? 18.910 14.881 2.853 1.00 82.31 96 THR A O 1
ATOM 725 N N . SER A 1 97 ? 17.886 13.449 1.466 1.00 84.06 97 SER A N 1
ATOM 726 C CA . SER A 1 97 ? 16.995 14.451 0.890 1.00 84.06 97 SER A CA 1
ATOM 727 C C . SER A 1 97 ? 16.008 14.956 1.950 1.00 84.06 97 SER A C 1
ATOM 729 O O . SER A 1 97 ? 15.284 14.147 2.544 1.00 84.06 97 SER A O 1
ATOM 731 N N . PRO A 1 98 ? 15.893 16.284 2.153 1.00 87.25 98 PRO A N 1
ATOM 732 C CA . PRO A 1 98 ? 14.880 16.860 3.035 1.00 87.25 98 PRO A 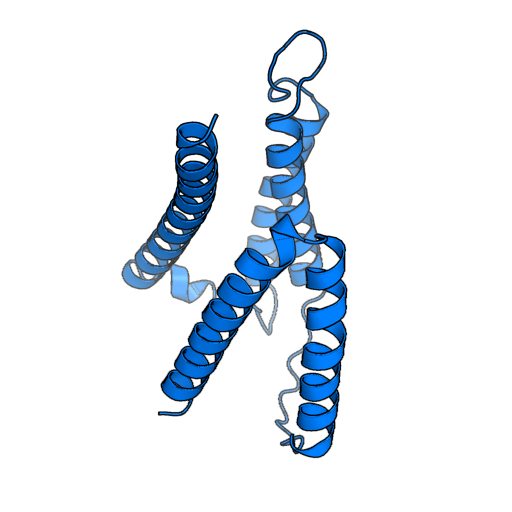CA 1
ATOM 733 C C . PRO A 1 98 ? 13.457 16.427 2.663 1.00 87.25 98 PRO A C 1
ATOM 735 O O . PRO A 1 98 ? 12.607 16.291 3.538 1.00 87.25 98 PRO A O 1
ATOM 738 N N . PHE A 1 99 ? 13.205 16.155 1.377 1.00 87.62 99 PHE A N 1
ATOM 739 C CA . PHE A 1 99 ? 11.919 15.651 0.904 1.00 87.62 99 PHE A CA 1
ATOM 740 C C . PHE A 1 99 ? 11.638 14.227 1.397 1.00 87.62 99 PHE A C 1
ATOM 742 O O . PHE A 1 99 ? 10.533 13.948 1.859 1.00 87.62 99 PHE A O 1
ATOM 749 N N . VAL A 1 100 ? 12.632 13.333 1.350 1.00 88.94 100 VAL A N 1
ATOM 750 C CA . VAL A 1 100 ? 12.502 11.945 1.827 1.00 88.94 100 VAL A CA 1
ATOM 751 C C . VAL A 1 100 ? 12.279 11.922 3.335 1.00 88.94 100 VAL A C 1
ATOM 753 O O . VAL A 1 100 ? 11.337 11.286 3.807 1.00 88.94 100 VAL A O 1
ATOM 756 N N . LEU A 1 101 ? 13.083 12.677 4.085 1.00 89.31 101 LEU A N 1
ATOM 757 C CA . LEU A 1 101 ? 12.938 12.791 5.536 1.00 89.31 101 LEU A CA 1
ATOM 758 C C . LEU A 1 101 ? 11.600 13.429 5.925 1.00 89.31 101 LEU A C 1
ATOM 760 O O . LEU A 1 101 ? 10.926 12.919 6.817 1.00 89.31 101 LEU A O 1
ATOM 764 N N . GLY A 1 102 ? 11.178 14.488 5.229 1.00 90.50 102 GLY A N 1
ATOM 765 C CA . GLY A 1 102 ? 9.880 15.129 5.439 1.00 90.50 102 GLY A CA 1
ATOM 766 C C . GLY A 1 102 ? 8.707 14.202 5.124 1.00 90.50 102 GLY A C 1
ATOM 767 O O . GLY A 1 102 ? 7.745 14.158 5.885 1.00 90.50 102 GLY A O 1
ATOM 768 N N . SER A 1 103 ? 8.806 13.406 4.059 1.00 90.19 103 SER A N 1
ATOM 769 C CA . SER A 1 103 ? 7.771 12.437 3.675 1.00 90.19 103 SER A CA 1
ATOM 770 C C . SER A 1 103 ? 7.670 11.284 4.675 1.00 90.19 103 SER A C 1
ATOM 772 O O . SER A 1 103 ? 6.567 10.899 5.059 1.00 90.19 103 SER A O 1
ATOM 774 N N . LEU A 1 104 ? 8.807 10.768 5.155 1.00 90.31 104 LEU A N 1
ATOM 775 C CA . LEU A 1 104 ? 8.845 9.724 6.182 1.00 90.31 104 LEU A CA 1
ATOM 776 C C . LEU A 1 104 ? 8.329 10.238 7.530 1.00 90.31 104 LEU A C 1
ATOM 778 O O . LEU A 1 104 ? 7.435 9.630 8.114 1.00 90.31 104 LEU A O 1
ATOM 782 N N . ALA A 1 105 ? 8.856 11.366 8.012 1.00 92.06 105 ALA A N 1
ATOM 783 C CA . ALA A 1 105 ? 8.449 11.951 9.286 1.00 92.06 105 ALA A CA 1
ATOM 784 C C . ALA A 1 105 ? 6.982 12.399 9.254 1.00 92.06 105 ALA A C 1
ATOM 786 O O . ALA A 1 105 ? 6.225 12.091 10.174 1.00 92.06 105 ALA A O 1
ATOM 787 N N . GLY A 1 106 ? 6.560 13.062 8.174 1.00 92.06 106 GLY A N 1
ATOM 788 C CA . GLY A 1 106 ? 5.174 13.467 7.954 1.00 92.06 106 GLY A CA 1
ATOM 789 C C . GLY A 1 106 ? 4.232 12.271 7.839 1.00 92.06 106 GLY A C 1
ATOM 790 O O . GLY A 1 106 ? 3.163 12.274 8.445 1.00 92.06 106 GLY A O 1
ATOM 791 N N . GLY A 1 107 ? 4.648 11.212 7.142 1.00 90.56 107 GLY A N 1
ATOM 792 C CA . GLY A 1 107 ? 3.877 9.979 7.030 1.00 90.56 107 GLY A CA 1
ATOM 793 C C . GLY A 1 107 ? 3.678 9.280 8.378 1.00 90.56 107 GLY A C 1
ATOM 794 O O . GLY A 1 107 ? 2.552 8.934 8.737 1.00 90.56 107 GLY A O 1
ATOM 795 N N . VAL A 1 108 ? 4.744 9.150 9.176 1.00 91.81 108 VAL A N 1
ATOM 796 C CA . VAL A 1 108 ? 4.668 8.615 10.548 1.00 91.81 108 VAL A CA 1
ATOM 797 C C . VAL A 1 108 ? 3.786 9.497 11.436 1.00 91.81 108 VAL A C 1
ATOM 799 O O . VAL A 1 108 ? 2.934 8.974 12.152 1.00 91.81 108 VAL A O 1
ATOM 802 N N . ALA A 1 109 ? 3.932 10.822 11.364 1.00 91.69 109 ALA A N 1
ATOM 803 C CA . ALA A 1 109 ? 3.106 11.756 12.126 1.00 91.69 109 ALA A CA 1
ATOM 804 C C . ALA A 1 109 ? 1.614 11.626 11.775 1.00 91.69 109 ALA A C 1
ATOM 806 O O . ALA A 1 109 ? 0.775 11.607 12.676 1.00 91.69 109 ALA A O 1
ATOM 807 N N . LEU A 1 110 ? 1.278 11.466 10.492 1.00 89.69 110 LEU A N 1
ATOM 808 C CA . LEU A 1 110 ? -0.094 11.236 10.034 1.00 89.69 110 LEU A CA 1
ATOM 809 C C . LEU A 1 110 ? -0.653 9.888 10.499 1.00 89.69 110 LEU A C 1
ATOM 811 O O . LEU A 1 110 ? -1.818 9.827 10.879 1.00 89.69 110 LEU A O 1
ATOM 815 N N . LEU A 1 111 ? 0.158 8.827 10.538 1.00 87.38 111 LEU A N 1
ATOM 816 C CA . LEU A 1 111 ? -0.272 7.537 11.091 1.00 87.38 111 LEU A CA 1
ATOM 817 C C . LEU A 1 111 ? -0.493 7.589 12.610 1.00 87.38 111 LEU A C 1
ATOM 819 O O . LEU A 1 111 ? -1.410 6.947 13.123 1.00 87.38 111 LEU A O 1
ATOM 823 N N . ILE A 1 112 ? 0.309 8.370 13.338 1.00 88.38 112 ILE A N 1
ATOM 824 C CA . ILE A 1 112 ? 0.075 8.625 14.766 1.00 88.38 112 ILE A CA 1
ATOM 825 C C . ILE A 1 112 ? -1.217 9.430 14.945 1.00 88.38 112 ILE A C 1
ATOM 827 O O . ILE A 1 112 ? -2.051 9.070 15.775 1.00 88.38 112 ILE A O 1
ATOM 831 N N . ALA A 1 113 ? -1.415 10.484 14.148 1.00 86.69 113 ALA A N 1
ATOM 832 C CA . ALA A 1 113 ? -2.640 11.279 14.166 1.00 86.69 113 ALA A CA 1
ATOM 833 C C . ALA A 1 113 ? -3.872 10.418 13.854 1.00 86.69 113 ALA A C 1
ATOM 835 O O . ALA A 1 113 ? -4.869 10.517 14.563 1.00 86.69 113 ALA A O 1
ATOM 836 N N . PHE A 1 114 ? -3.771 9.518 12.874 1.00 85.56 114 PHE A N 1
ATOM 837 C CA . PHE A 1 114 ? -4.791 8.522 12.567 1.00 85.56 114 PHE A CA 1
ATOM 838 C C . PHE A 1 114 ? -5.139 7.678 13.798 1.00 85.56 114 PHE A C 1
ATOM 840 O O . PHE A 1 114 ? -6.300 7.625 14.187 1.00 85.56 114 PHE A O 1
ATOM 847 N N . ALA A 1 115 ? -4.146 7.095 14.479 1.00 83.19 115 ALA A N 1
ATOM 848 C CA . ALA A 1 115 ? -4.392 6.292 15.678 1.00 83.19 115 ALA A CA 1
ATOM 849 C C . ALA A 1 115 ? -5.087 7.086 16.803 1.00 83.19 115 ALA A C 1
ATOM 851 O O . ALA A 1 115 ? -5.884 6.521 17.550 1.00 83.19 115 ALA A O 1
ATOM 852 N N . LEU A 1 116 ? -4.809 8.389 16.924 1.00 83.94 116 LEU A N 1
ATOM 853 C CA . LEU A 1 116 ? -5.461 9.273 17.896 1.00 83.94 116 LEU A CA 1
ATOM 854 C C . LEU A 1 116 ? -6.893 9.655 17.489 1.00 83.94 116 LEU A C 1
ATOM 856 O O . LEU A 1 116 ? -7.759 9.752 18.358 1.00 83.94 116 LEU A O 1
ATOM 860 N N . ILE A 1 117 ? -7.144 9.879 16.196 1.00 82.56 117 ILE A N 1
ATOM 861 C CA . ILE A 1 117 ? -8.482 10.159 15.649 1.00 82.56 117 ILE A CA 1
ATOM 862 C C . ILE A 1 117 ? -9.369 8.928 15.827 1.00 82.56 117 ILE A C 1
ATOM 864 O O . ILE A 1 117 ? -10.465 9.034 16.371 1.00 82.56 117 ILE A O 1
ATOM 868 N N . GLU A 1 118 ? -8.846 7.755 15.488 1.00 81.56 118 GLU A N 1
ATOM 869 C CA . GLU A 1 118 ? -9.536 6.470 15.569 1.00 81.56 118 GLU A CA 1
ATOM 870 C C . GLU A 1 118 ? -9.996 6.130 17.000 1.00 81.56 118 GLU A C 1
ATOM 872 O O . GLU A 1 118 ? -11.041 5.519 17.203 1.00 81.56 118 GLU A O 1
ATOM 877 N N . GLN A 1 119 ? -9.254 6.571 18.025 1.00 77.62 119 GLN A N 1
ATOM 878 C CA . GLN A 1 119 ? -9.663 6.424 19.431 1.00 77.62 119 GLN A CA 1
ATOM 879 C C . GLN A 1 119 ? -10.863 7.297 19.822 1.00 77.62 119 GLN A C 1
ATOM 881 O O . GLN A 1 119 ? -11.488 7.041 20.852 1.00 77.62 119 GLN A O 1
ATOM 886 N N . ARG A 1 120 ? -11.159 8.348 19.051 1.00 74.62 120 ARG A N 1
ATOM 887 C CA . ARG A 1 120 ? -12.210 9.334 19.344 1.00 74.62 120 ARG A CA 1
ATOM 888 C C . ARG A 1 120 ? -13.470 9.145 18.496 1.00 74.62 120 ARG A C 1
ATOM 890 O O . ARG A 1 120 ? -14.481 9.778 18.794 1.00 74.62 120 ARG A O 1
ATOM 897 N N . VAL A 1 121 ? -13.421 8.315 17.456 1.00 76.81 121 VAL A N 1
ATOM 898 C CA . VAL A 1 121 ? -14.536 8.090 16.525 1.00 76.81 121 VAL A CA 1
ATOM 899 C C . VAL A 1 121 ? -15.483 7.010 17.061 1.00 76.81 121 VAL A C 1
ATOM 901 O O . VAL A 1 121 ? -15.054 6.023 17.654 1.00 76.81 121 VAL A O 1
ATOM 904 N N . ALA A 1 122 ? -16.792 7.216 16.873 1.00 62.06 122 ALA A N 1
ATOM 905 C CA . ALA A 1 122 ? -17.842 6.331 17.388 1.00 62.06 122 ALA A CA 1
ATOM 906 C C . ALA A 1 122 ? -17.892 4.962 16.678 1.00 62.06 122 ALA A C 1
ATOM 908 O O . ALA A 1 122 ? -18.133 3.949 17.331 1.00 62.06 122 ALA A O 1
ATOM 909 N N . ASP A 1 123 ? -17.607 4.936 15.372 1.00 67.94 123 ASP A N 1
ATOM 910 C CA . ASP A 1 123 ? -17.499 3.730 14.542 1.00 67.94 123 ASP A CA 1
ATOM 911 C C . ASP A 1 123 ? -16.069 3.595 13.982 1.00 67.94 123 ASP A C 1
ATOM 913 O O . ASP A 1 123 ? -15.819 3.965 12.833 1.00 67.94 123 ASP A O 1
ATOM 917 N N . PRO A 1 124 ? -15.100 3.098 14.774 1.00 66.19 124 PRO A N 1
ATOM 918 C CA . PRO A 1 124 ? -13.727 2.954 14.309 1.00 66.19 124 PRO A CA 1
ATOM 919 C C . PRO A 1 124 ? -13.617 1.885 13.205 1.00 66.19 124 PRO A C 1
ATOM 921 O O . PRO A 1 124 ? -14.091 0.751 13.364 1.00 66.19 124 PRO A O 1
ATOM 924 N N . MET A 1 125 ? -12.931 2.225 12.109 1.00 68.56 125 MET A N 1
ATOM 925 C CA . MET A 1 125 ? -12.437 1.297 11.086 1.00 68.56 125 MET A CA 1
ATOM 926 C C . MET A 1 125 ? -11.615 0.154 11.695 1.00 68.56 125 MET A C 1
ATOM 928 O O . MET A 1 125 ?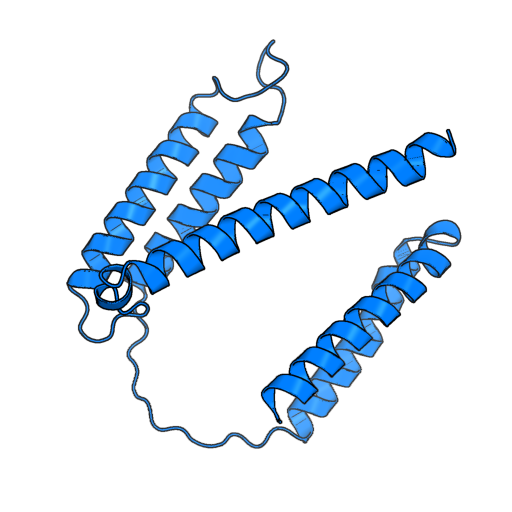 -11.759 -1.004 11.289 1.00 68.56 125 MET A O 1
ATOM 932 N N . PHE A 1 126 ? -10.769 0.454 12.683 1.00 69.38 126 PHE A N 1
ATOM 933 C CA . PHE A 1 126 ? -9.953 -0.519 13.397 1.00 69.38 126 PHE A CA 1
ATOM 934 C C . PHE A 1 126 ? -10.293 -0.541 14.879 1.00 69.38 126 PHE A C 1
ATOM 936 O O . PHE A 1 126 ? -10.102 0.416 15.625 1.00 69.38 126 PHE A O 1
ATOM 943 N N . ARG A 1 127 ? -10.688 -1.718 15.367 1.00 75.88 127 ARG A N 1
ATOM 944 C CA . ARG A 1 127 ? -10.841 -1.959 16.804 1.00 75.88 127 ARG A CA 1
ATOM 945 C C . ARG A 1 127 ? -9.461 -2.017 17.461 1.00 75.88 127 ARG A C 1
ATOM 947 O O . ARG A 1 127 ? -8.925 -3.103 17.674 1.00 75.88 127 ARG A O 1
ATOM 954 N N . LEU A 1 128 ? -8.901 -0.858 17.813 1.00 74.94 128 LEU A N 1
ATOM 955 C CA . LEU A 1 128 ? -7.571 -0.717 18.427 1.00 74.94 128 LEU A CA 1
ATOM 956 C C . LEU A 1 128 ? -7.395 -1.571 19.696 1.00 74.94 128 LEU A C 1
ATOM 958 O O . LEU A 1 128 ? -6.292 -2.021 19.997 1.00 74.94 128 LEU A O 1
ATOM 962 N N . ALA A 1 129 ? -8.489 -1.888 20.395 1.00 78.88 129 ALA A N 1
ATOM 963 C CA . ALA A 1 129 ? -8.493 -2.814 21.527 1.00 78.88 129 ALA A CA 1
ATOM 964 C C . ALA A 1 129 ? -7.952 -4.221 21.184 1.00 78.88 129 ALA A C 1
ATOM 966 O O . ALA A 1 129 ? -7.413 -4.890 22.067 1.00 78.88 129 ALA A O 1
ATOM 967 N N . LEU A 1 130 ? -8.042 -4.665 19.923 1.00 78.94 130 LEU A N 1
ATOM 968 C CA . LEU A 1 130 ? -7.476 -5.943 19.473 1.00 78.94 130 LEU A CA 1
ATOM 969 C C . LEU A 1 130 ? -5.945 -5.948 19.531 1.00 78.94 130 LEU A C 1
ATOM 971 O O . LEU A 1 130 ? -5.364 -6.969 19.886 1.00 78.94 130 LEU A O 1
ATOM 975 N N . PHE A 1 131 ? -5.284 -4.810 19.295 1.00 79.94 131 PHE A N 1
ATOM 976 C CA . PHE A 1 131 ? -3.824 -4.695 19.422 1.00 79.94 131 PHE A CA 1
ATOM 977 C C . PHE A 1 131 ? -3.330 -4.801 20.875 1.00 79.94 131 PHE A C 1
ATOM 979 O O . PHE A 1 131 ? -2.137 -4.982 21.127 1.00 79.94 131 PHE A O 1
ATOM 986 N N . ARG A 1 132 ? -4.236 -4.760 21.860 1.00 82.38 132 ARG A N 1
ATOM 987 C CA . ARG A 1 132 ? -3.903 -5.093 23.252 1.00 82.38 132 ARG A CA 1
ATOM 988 C C . ARG A 1 132 ? -3.643 -6.593 23.434 1.00 82.38 132 ARG A C 1
ATOM 990 O O . ARG A 1 132 ? -2.955 -6.99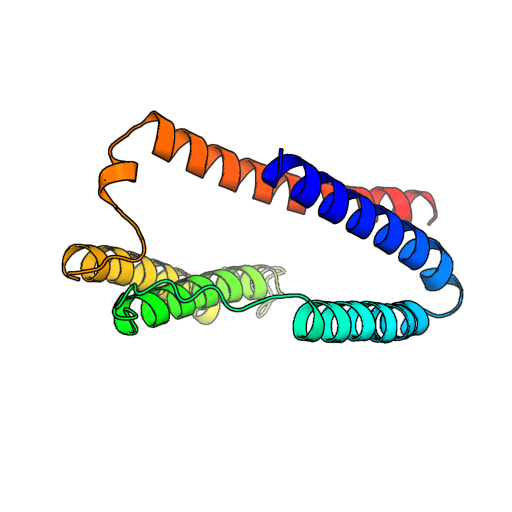3 24.372 1.00 82.38 132 ARG A O 1
ATOM 997 N N . ILE A 1 133 ? -4.174 -7.433 22.544 1.00 89.94 133 ILE A N 1
ATOM 998 C CA . ILE A 1 133 ? -3.941 -8.876 22.547 1.00 89.94 133 ILE A CA 1
ATOM 999 C C . ILE A 1 133 ? -2.572 -9.129 21.912 1.00 89.94 133 ILE A C 1
ATOM 1001 O O . ILE A 1 133 ? -2.406 -9.007 20.700 1.00 89.94 133 ILE A O 1
ATOM 1005 N N . ARG A 1 134 ? -1.587 -9.535 22.724 1.00 87.00 134 ARG A N 1
ATOM 1006 C CA . ARG A 1 134 ? -0.215 -9.807 22.251 1.00 87.00 134 ARG A CA 1
ATOM 1007 C C . ARG A 1 134 ? -0.177 -10.759 21.056 1.00 87.00 134 ARG A C 1
ATOM 1009 O O . ARG A 1 134 ? 0.574 -10.512 20.125 1.00 87.00 134 ARG A O 1
ATOM 1016 N N . ALA A 1 135 ? -1.010 -11.803 21.059 1.00 88.31 135 ALA A N 1
ATOM 1017 C CA . ALA A 1 135 ? -1.104 -12.751 19.949 1.00 88.31 135 ALA A CA 1
ATOM 1018 C C . ALA A 1 135 ? -1.590 -12.094 18.643 1.00 88.31 135 ALA A C 1
ATOM 1020 O O . ALA A 1 135 ? -1.072 -12.404 17.575 1.00 88.31 135 ALA A O 1
ATOM 1021 N N . PHE A 1 136 ? -2.537 -11.154 18.722 1.00 86.88 136 PHE A N 1
ATOM 1022 C CA . PHE A 1 136 ? -3.037 -10.422 17.557 1.00 86.88 136 PHE A CA 1
ATOM 1023 C C . PHE A 1 136 ? -1.977 -9.466 17.001 1.00 86.88 136 PHE A C 1
ATOM 1025 O O . PHE A 1 136 ? -1.729 -9.443 15.795 1.00 86.88 136 PHE A O 1
ATOM 1032 N N . THR A 1 137 ? -1.300 -8.722 17.878 1.00 87.81 137 THR A N 1
ATOM 1033 C CA . THR A 1 137 ? -0.221 -7.802 17.488 1.00 87.81 137 THR A CA 1
ATOM 1034 C C . THR A 1 137 ? 0.975 -8.552 16.915 1.00 87.81 137 THR A C 1
ATOM 1036 O O . THR A 1 137 ? 1.470 -8.184 15.852 1.00 87.81 137 THR A O 1
ATOM 1039 N N . ALA A 1 138 ? 1.394 -9.647 17.554 1.00 90.00 138 ALA A N 1
ATOM 1040 C CA . ALA A 1 138 ? 2.461 -10.506 17.049 1.00 90.00 138 ALA A CA 1
ATOM 1041 C C . ALA A 1 138 ? 2.083 -11.157 15.710 1.00 90.00 138 ALA A C 1
ATOM 1043 O O . ALA A 1 138 ? 2.903 -11.179 14.797 1.00 90.00 138 ALA A O 1
ATOM 1044 N N . GLY A 1 139 ? 0.841 -11.629 15.555 1.00 90.69 139 GLY A N 1
ATOM 1045 C CA . GLY A 1 139 ? 0.349 -12.192 14.295 1.00 90.69 139 GLY A CA 1
ATOM 1046 C C . GLY A 1 139 ? 0.302 -11.164 13.160 1.00 90.69 139 GLY A C 1
ATOM 1047 O O . GLY A 1 139 ? 0.713 -11.459 12.037 1.00 90.69 139 GLY A O 1
ATOM 1048 N N . SER A 1 140 ? -0.128 -9.938 13.459 1.00 88.94 140 SER A N 1
ATOM 1049 C CA . SER A 1 140 ? -0.151 -8.831 12.494 1.00 88.94 140 SER A CA 1
ATOM 1050 C C . SER A 1 140 ? 1.264 -8.422 12.080 1.00 88.94 140 SER A C 1
ATOM 1052 O O . SER A 1 140 ? 1.546 -8.301 10.889 1.00 88.94 140 SER A O 1
ATOM 1054 N N . LEU A 1 141 ? 2.180 -8.291 13.046 1.00 90.31 141 LEU A N 1
ATOM 1055 C CA . LEU A 1 141 ? 3.584 -7.974 12.785 1.00 90.31 141 LEU A CA 1
ATOM 1056 C C . LEU A 1 141 ? 4.278 -9.092 11.996 1.00 90.31 141 LEU A C 1
ATOM 1058 O O . LEU A 1 141 ? 4.983 -8.819 11.029 1.00 90.31 141 LEU A O 1
ATOM 1062 N N . SER A 1 142 ? 4.032 -10.353 12.354 1.00 93.12 142 SER A N 1
ATOM 1063 C CA . SER A 1 142 ? 4.531 -11.515 11.614 1.00 93.12 142 SER A CA 1
ATOM 1064 C C . SER A 1 142 ? 4.019 -11.519 10.172 1.00 93.12 142 SER A C 1
ATOM 1066 O O . SER A 1 142 ? 4.799 -11.729 9.248 1.00 93.12 142 SER A O 1
ATOM 1068 N N . SER A 1 143 ? 2.740 -11.198 9.954 1.00 91.19 143 SER A N 1
ATOM 1069 C CA . SER A 1 143 ? 2.153 -11.101 8.611 1.00 91.19 143 SER A CA 1
ATOM 1070 C C . SER A 1 143 ? 2.763 -9.965 7.785 1.00 91.19 143 SER A C 1
ATOM 1072 O O . SER A 1 143 ? 2.989 -10.134 6.581 1.00 91.19 143 SER A O 1
ATOM 1074 N N . LEU A 1 144 ? 3.064 -8.828 8.421 1.00 89.69 144 LEU A N 1
ATOM 1075 C CA . LEU A 1 144 ? 3.759 -7.705 7.793 1.00 89.69 144 LEU A CA 1
ATOM 1076 C C . LEU A 1 144 ? 5.173 -8.117 7.365 1.00 89.69 144 LEU A C 1
ATOM 1078 O O . LEU A 1 144 ? 5.506 -8.013 6.185 1.00 89.69 144 LEU A O 1
ATOM 1082 N N . LEU A 1 145 ? 5.965 -8.664 8.290 1.00 92.19 145 LEU A N 1
ATOM 1083 C CA . LEU A 1 145 ? 7.331 -9.125 8.025 1.00 92.19 145 LEU A CA 1
ATOM 1084 C C . LEU A 1 145 ? 7.367 -10.225 6.958 1.00 92.19 145 LEU A C 1
ATOM 1086 O O . LEU A 1 145 ? 8.187 -10.171 6.044 1.00 92.19 145 LEU A O 1
ATOM 1090 N N . ALA A 1 146 ? 6.440 -11.183 7.012 1.00 93.06 146 ALA A N 1
ATOM 1091 C CA . ALA A 1 146 ? 6.311 -12.223 5.996 1.00 93.06 146 ALA A CA 1
ATOM 1092 C C . ALA A 1 146 ? 5.981 -11.637 4.615 1.00 93.06 146 ALA A C 1
ATOM 1094 O O . ALA A 1 146 ? 6.466 -12.130 3.600 1.00 93.06 146 ALA A O 1
ATOM 1095 N N . SER A 1 147 ? 5.173 -10.577 4.552 1.00 89.25 147 SER A N 1
ATOM 1096 C CA . SER A 1 147 ? 4.835 -9.912 3.289 1.00 89.25 147 SER A CA 1
ATOM 1097 C C . SER A 1 147 ? 6.009 -9.109 2.727 1.00 89.25 147 SER A C 1
ATOM 1099 O O . SER A 1 147 ? 6.272 -9.209 1.530 1.00 89.25 147 SER A O 1
ATOM 1101 N N . MET A 1 148 ? 6.767 -8.407 3.577 1.00 88.75 148 MET A N 1
ATOM 1102 C CA . MET A 1 148 ? 8.015 -7.738 3.180 1.00 88.75 148 MET A CA 1
ATOM 1103 C C . MET A 1 148 ? 9.047 -8.752 2.669 1.00 88.75 148 MET A C 1
ATOM 1105 O O . MET A 1 148 ? 9.615 -8.566 1.594 1.00 88.75 148 MET A O 1
ATOM 1109 N N . GLY A 1 149 ? 9.224 -9.865 3.390 1.00 91.44 149 GLY A N 1
ATOM 1110 C CA . GLY A 1 149 ? 10.114 -10.956 2.995 1.00 91.44 149 GLY A CA 1
ATOM 1111 C C . GLY A 1 149 ? 9.705 -11.598 1.670 1.00 91.44 149 GLY A C 1
ATOM 1112 O O . GLY A 1 149 ? 10.548 -11.774 0.796 1.00 91.44 149 GLY A O 1
ATOM 1113 N N . ARG A 1 150 ? 8.410 -11.880 1.467 1.00 90.38 150 ARG A N 1
ATOM 1114 C CA . ARG A 1 150 ? 7.897 -12.395 0.185 1.00 90.38 150 ARG A CA 1
ATOM 1115 C C . ARG A 1 150 ? 8.138 -11.427 -0.971 1.00 90.38 150 ARG A C 1
ATOM 1117 O O . ARG A 1 150 ? 8.546 -11.875 -2.037 1.00 90.38 150 ARG A O 1
ATOM 1124 N N . GLY A 1 151 ? 7.907 -10.129 -0.771 1.00 85.81 151 GLY A N 1
ATOM 1125 C CA . GLY A 1 151 ? 8.156 -9.111 -1.795 1.00 85.81 151 GLY A CA 1
ATOM 1126 C C . GLY A 1 151 ? 9.631 -9.036 -2.195 1.00 85.81 151 GLY A C 1
ATOM 1127 O O . GLY A 1 151 ? 9.951 -9.111 -3.380 1.00 85.81 151 GLY A O 1
ATOM 1128 N N . GLY A 1 152 ? 10.530 -8.972 -1.207 1.00 86.38 152 GLY A N 1
ATOM 1129 C CA . GLY A 1 152 ? 11.976 -8.965 -1.444 1.00 86.38 152 GLY A CA 1
ATOM 1130 C C . GLY A 1 152 ? 12.475 -10.252 -2.105 1.00 86.38 152 GLY A C 1
ATOM 1131 O O . GLY A 1 152 ? 13.237 -10.194 -3.068 1.00 86.38 152 GLY A O 1
ATOM 1132 N N . LEU A 1 153 ? 11.991 -11.411 -1.647 1.00 91.19 153 LEU A N 1
ATOM 1133 C CA . LEU A 1 153 ? 12.318 -12.708 -2.236 1.00 91.19 153 LEU A CA 1
ATOM 1134 C C . LEU A 1 153 ? 11.896 -12.777 -3.707 1.00 91.19 153 LEU A C 1
ATOM 1136 O O . LEU A 1 153 ? 12.690 -13.206 -4.532 1.00 91.19 153 LEU A O 1
ATOM 1140 N N . MET A 1 154 ? 10.681 -12.335 -4.048 1.00 85.50 154 MET A N 1
ATOM 1141 C CA . MET A 1 154 ? 10.209 -12.326 -5.438 1.00 85.50 154 MET A CA 1
ATOM 1142 C C . MET A 1 154 ? 11.099 -11.462 -6.334 1.00 85.50 154 MET A C 1
ATOM 1144 O O . MET A 1 154 ? 11.455 -11.888 -7.428 1.00 85.50 154 MET A O 1
ATOM 1148 N N . PHE A 1 155 ? 11.512 -10.287 -5.856 1.00 84.19 155 PHE A N 1
ATOM 1149 C CA . PHE A 1 155 ? 12.416 -9.409 -6.597 1.00 84.19 155 PHE A CA 1
ATOM 1150 C C . PHE A 1 155 ? 13.791 -10.056 -6.832 1.00 84.19 155 PHE A C 1
ATOM 1152 O O . PHE A 1 155 ? 14.271 -10.101 -7.965 1.00 84.19 155 PHE A O 1
ATOM 1159 N N . ILE A 1 156 ? 14.395 -10.616 -5.779 1.00 87.94 156 ILE A N 1
ATOM 1160 C CA . ILE A 1 156 ? 15.698 -11.293 -5.855 1.00 87.94 156 ILE A CA 1
ATOM 1161 C C . ILE A 1 156 ? 15.623 -12.527 -6.759 1.00 87.94 156 ILE A C 1
ATOM 1163 O O . ILE A 1 156 ? 16.512 -12.726 -7.581 1.00 87.94 156 ILE A O 1
ATOM 1167 N N . LEU A 1 157 ? 14.567 -13.339 -6.639 1.00 87.69 157 LEU A N 1
ATOM 1168 C CA . LEU A 1 157 ? 14.373 -14.533 -7.462 1.00 87.69 157 LEU A CA 1
ATOM 1169 C C . LEU A 1 157 ? 14.295 -14.187 -8.949 1.00 87.69 157 LEU A C 1
ATOM 1171 O O . LEU A 1 157 ? 14.909 -14.882 -9.750 1.00 87.69 157 LEU A O 1
ATOM 1175 N N . ILE A 1 158 ? 13.583 -13.118 -9.321 1.00 85.00 158 ILE A N 1
ATOM 1176 C CA . ILE A 1 158 ? 13.498 -12.681 -10.722 1.00 85.00 158 ILE A CA 1
ATOM 1177 C C . ILE A 1 158 ? 14.883 -12.289 -11.242 1.00 85.00 158 ILE A C 1
ATOM 1179 O O . ILE A 1 158 ? 15.295 -12.793 -12.285 1.00 85.00 158 ILE A O 1
ATOM 1183 N N . ILE A 1 159 ? 15.618 -11.446 -10.508 1.00 85.69 159 ILE A N 1
ATOM 1184 C CA . ILE A 1 159 ? 16.968 -11.015 -10.909 1.00 85.69 159 ILE A CA 1
ATOM 1185 C C . ILE A 1 159 ? 17.913 -12.210 -11.013 1.00 85.69 159 ILE A C 1
ATOM 1187 O O . ILE A 1 159 ? 18.659 -12.311 -11.980 1.00 85.69 159 ILE A O 1
ATOM 1191 N N . TRP A 1 160 ? 17.876 -13.125 -10.045 1.00 86.44 160 TRP A N 1
ATOM 1192 C CA . TRP A 1 160 ? 18.724 -14.312 -10.041 1.00 86.44 160 TRP A CA 1
ATOM 1193 C C . TRP A 1 160 ? 18.409 -15.232 -11.225 1.00 86.44 160 TRP A C 1
ATOM 1195 O O . TRP A 1 160 ? 19.316 -15.625 -11.952 1.00 86.44 160 TRP A O 1
ATOM 1205 N N . LEU A 1 161 ? 17.127 -15.513 -11.475 1.00 85.00 161 LEU A N 1
ATOM 1206 C CA . LEU A 1 161 ? 16.704 -16.347 -12.598 1.00 85.00 161 LEU A CA 1
ATOM 1207 C C . LEU A 1 161 ? 17.028 -15.712 -13.950 1.00 85.00 161 LEU A C 1
ATOM 1209 O O . LEU A 1 161 ? 17.377 -16.445 -14.861 1.00 85.00 161 LEU A O 1
ATOM 1213 N N . GLN A 1 162 ? 16.924 -14.389 -14.101 1.00 78.38 162 GLN A N 1
ATOM 1214 C CA . GLN A 1 162 ? 17.279 -13.699 -15.347 1.00 78.38 162 GLN A CA 1
ATOM 1215 C C . GLN A 1 162 ? 18.795 -13.556 -15.529 1.00 78.38 162 GLN A C 1
ATOM 1217 O O . GLN A 1 162 ? 19.289 -13.723 -16.639 1.00 78.38 162 GLN A O 1
ATOM 1222 N N . GLY A 1 163 ? 19.530 -13.277 -14.451 1.00 74.25 163 GLY A N 1
ATOM 1223 C CA . GLY A 1 163 ? 20.974 -13.047 -14.471 1.00 74.25 163 GLY A CA 1
ATOM 1224 C C . GLY A 1 163 ? 21.812 -14.300 -14.720 1.00 74.25 163 GLY A C 1
ATOM 1225 O O . GLY A 1 163 ? 22.944 -14.171 -15.151 1.00 74.25 163 GLY A O 1
ATOM 1226 N N . ILE A 1 164 ? 21.272 -15.504 -14.498 1.00 64.88 164 ILE A N 1
ATOM 1227 C CA . ILE A 1 164 ? 21.937 -16.762 -14.896 1.00 64.88 164 ILE A CA 1
ATOM 1228 C C . ILE A 1 164 ? 21.966 -16.930 -16.427 1.00 64.88 164 ILE A C 1
ATOM 1230 O O . ILE A 1 164 ? 22.807 -17.659 -16.947 1.00 64.88 164 ILE A O 1
ATOM 1234 N N . TRP A 1 165 ? 21.055 -16.272 -17.149 1.00 55.00 165 TRP A N 1
ATOM 1235 C CA . TRP A 1 165 ? 20.967 -16.330 -18.613 1.00 55.00 165 TRP A CA 1
ATOM 1236 C C . TRP A 1 165 ? 21.653 -15.144 -19.319 1.00 55.00 165 TRP A C 1
ATOM 1238 O O . TRP A 1 165 ? 21.487 -15.000 -20.531 1.00 55.00 165 TRP A O 1
ATOM 1248 N N . LEU A 1 166 ? 22.404 -14.311 -18.586 1.00 48.53 166 LEU A N 1
ATOM 1249 C CA . LEU A 1 166 ? 23.239 -13.215 -19.103 1.00 48.53 166 LEU A CA 1
ATOM 1250 C C . LEU A 1 166 ? 24.721 -13.523 -18.871 1.00 48.53 166 LEU A C 1
ATOM 1252 O O . LEU A 1 166 ? 25.520 -13.181 -19.770 1.00 48.53 166 LEU A O 1
#

Sequence (166 aa):
MALGINQVAGLSGSFIGLMLGGVLAPIQWRLIFLVSVPIGLFGTVWAYRKLREVPRRSTAHLDWAGNVTFALGLIGIMVGITYGIQPYGGATMGWTSPFVLGSLAGGVALLIAFALIEQRVADPMFRLALFRIRAFTAGSLSSLLASMGRGGLMFILIIWLQGIWL

InterPro domains:
  IPR036259 MFS transporter superfamily [G3DSA:1.20.1250.20] (1-164)
  IPR036259 MFS transporter superfamily [SSF103473] (2-62)

Organism: NCBI:txid410659

pLDDT: mean 83.16, std 8.68, range [48.53, 93.12]

Foldseek 3Di:
DVVVVVVVVVVVVVVVLVVCCVVVVVVPNVVSVVVVVVVVVVVVVCCVVPDDDDDDPDPQPDPPLLVVLLVQLVVLQVVLVVQQCPDDDPDNGCPVPPSSVCSNVSSVVSVVVSVVVQVVDPRHPDPVVQCVPVVSVVVVVVVVVVVVVVVVCVVVVVCVVVVVVD